Protein AF-A0A947JCH8-F1 (afdb_monomer)

Mean predicted aligned error: 10.78 Å

Secondary structure (DSSP, 8-state):
-HHHHHHHHHHHHHHHHHHHHHHHTTTTPPPHHHHHHHHT--HHHHHHHHHHHHHHHHHHHHTT--EEETTTEEEEEEEE--EEEEETTEEEEEEEEPPEEEEEEEE-HHHHHHTS---

Sequence (119 aa):
YELFQLRSKRSMIDSIDVQILDILQNDGRIQRNRIAEKVGVSKKQAEDMLDAFENITIEALKQGQEVTLTGFGTFSAKVRSARGGVNPQNPSERIQIPEVTVPKFKAGKALKDSLKNKE

Solvent-accessible surface area (backbone atoms only — not comparable to full-atom values): 6854 Å² total; per-residue (Å²): 111,69,69,56,54,50,50,54,52,47,55,54,49,53,54,52,51,51,58,50,50,58,40,64,77,46,82,70,57,87,54,38,58,61,49,7,65,76,73,74,48,54,51,65,56,29,42,55,51,50,55,49,51,53,49,55,49,52,53,38,33,74,72,66,35,70,50,73,45,88,50,47,25,34,41,34,50,42,80,41,74,59,44,80,47,57,36,91,92,42,76,88,43,79,39,80,44,71,64,44,76,39,84,44,78,45,79,22,67,52,52,56,52,75,68,51,82,79,126

pLDDT: mean 81.67, std 16.7, range [44.66, 97.06]

Foldseek 3Di:
DVVVVVVVVVVVVVVVVVVVVVCVVPVNDDQLVVVCVVVVHDSVVSVVVVVVVVVVCVVCQVVQHKDDDPLFWIKGKDKDAKDWDADPVGRVDIDIDHIDIDIDIDGGDNNVVVPDDDD

Structure (mmCIF, N/CA/C/O backbone):
data_AF-A0A947JCH8-F1
#
_entry.id   AF-A0A947JCH8-F1
#
loop_
_atom_site.group_PDB
_atom_site.id
_atom_site.type_symbol
_atom_site.label_atom_id
_atom_site.label_alt_id
_atom_site.label_comp_id
_atom_site.label_asym_id
_atom_site.label_entity_id
_atom_site.label_seq_id
_atom_site.pdbx_PDB_ins_code
_atom_site.Cartn_x
_atom_site.Cartn_y
_atom_site.Cartn_z
_atom_site.occupancy
_atom_site.B_iso_or_equiv
_atom_site.auth_seq_id
_atom_site.auth_comp_id
_atom_site.auth_asym_id
_atom_site.auth_atom_id
_atom_site.pdbx_PDB_model_num
ATOM 1 N N . TYR A 1 1 ? -9.481 28.983 37.876 1.00 52.44 1 TYR A N 1
ATOM 2 C CA . TYR A 1 1 ? -9.927 28.922 36.469 1.00 52.44 1 TYR A CA 1
ATOM 3 C C . TYR A 1 1 ? -8.7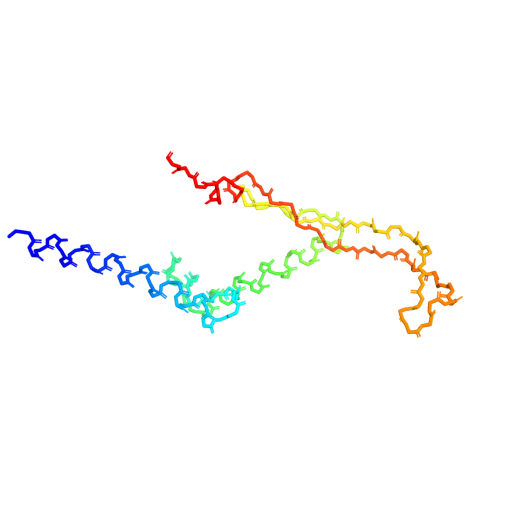71 28.668 35.504 1.00 52.44 1 TYR A C 1
ATOM 5 O O . TYR A 1 1 ? -8.853 27.708 34.748 1.00 52.44 1 TYR A O 1
ATOM 13 N N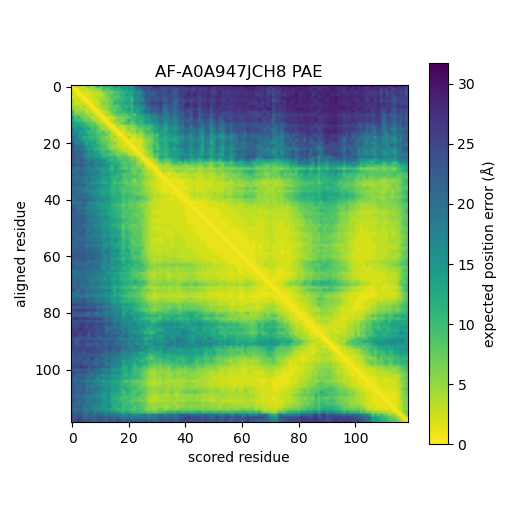 . GLU A 1 2 ? -7.665 29.416 35.564 1.00 45.38 2 GLU A N 1
ATOM 14 C CA . GLU A 1 2 ? -6.509 29.189 34.671 1.00 45.38 2 GLU A CA 1
ATOM 15 C C . GLU A 1 2 ? -5.868 27.795 34.803 1.00 45.38 2 GLU A C 1
ATOM 17 O O . GLU A 1 2 ? -5.568 27.158 33.798 1.00 45.38 2 GLU A O 1
ATOM 22 N N . LEU A 1 3 ? -5.759 27.253 36.022 1.00 44.66 3 LEU A N 1
ATOM 23 C CA . LEU A 1 3 ? -5.246 25.892 36.259 1.00 44.66 3 LEU A CA 1
ATOM 24 C C . LEU A 1 3 ? -6.125 24.775 35.658 1.00 44.66 3 LEU A C 1
ATOM 26 O O . LEU A 1 3 ? -5.614 23.714 35.303 1.00 44.66 3 LEU A O 1
ATOM 30 N N . PHE A 1 4 ? -7.433 25.007 35.501 1.00 52.50 4 PHE A N 1
ATOM 31 C CA . PHE A 1 4 ? -8.348 24.064 34.842 1.00 52.50 4 PHE A CA 1
ATOM 32 C C . PHE A 1 4 ? -8.164 24.094 33.318 1.00 52.50 4 PHE A C 1
ATOM 34 O O . PHE A 1 4 ? -8.113 23.045 32.679 1.00 52.50 4 PHE A O 1
ATOM 41 N N . GLN A 1 5 ? -7.948 25.285 32.751 1.00 51.31 5 GLN A N 1
ATOM 42 C CA . GLN A 1 5 ? -7.609 25.451 31.335 1.00 51.31 5 GLN A CA 1
ATOM 43 C C . GLN A 1 5 ? -6.223 24.874 31.000 1.00 51.31 5 GLN A C 1
ATOM 45 O O . GLN A 1 5 ? -6.048 24.268 29.946 1.00 51.31 5 GLN A O 1
ATOM 50 N N . LEU A 1 6 ? -5.255 24.979 31.919 1.00 48.00 6 LEU A N 1
ATOM 51 C CA . LEU A 1 6 ? -3.935 24.351 31.799 1.00 48.00 6 LEU A CA 1
ATOM 52 C C . LEU A 1 6 ? -4.002 22.820 31.885 1.00 48.00 6 LEU A C 1
ATOM 54 O O . LEU A 1 6 ? -3.326 22.157 31.107 1.00 48.00 6 LEU A O 1
ATOM 58 N N . ARG 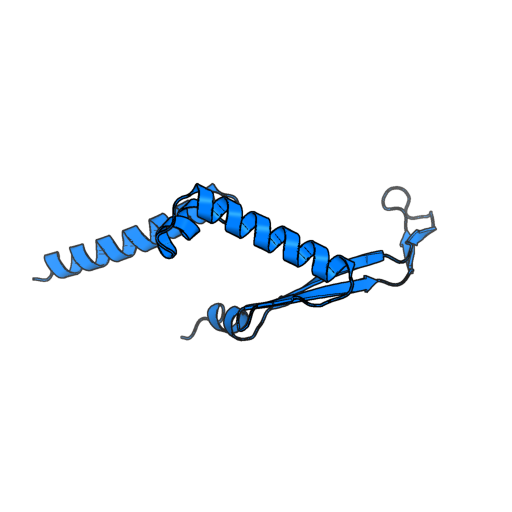A 1 7 ? -4.838 22.242 32.763 1.00 51.62 7 ARG A N 1
ATOM 59 C CA . ARG A 1 7 ? -5.078 20.784 32.796 1.00 51.62 7 ARG A CA 1
ATOM 60 C C . ARG A 1 7 ? -5.778 20.274 31.534 1.00 51.62 7 ARG A C 1
ATOM 62 O O . ARG A 1 7 ? -5.381 19.236 31.017 1.00 51.62 7 ARG A O 1
ATOM 69 N N . SER A 1 8 ? -6.762 21.014 31.020 1.00 49.44 8 SER A N 1
ATOM 70 C CA . SER A 1 8 ? -7.444 20.690 29.759 1.00 49.44 8 SER A CA 1
ATOM 71 C C . SER A 1 8 ? -6.464 20.699 28.577 1.00 49.44 8 SER A C 1
ATOM 73 O O . SER A 1 8 ? -6.343 19.696 27.871 1.00 49.44 8 SER A O 1
ATOM 75 N N . LYS A 1 9 ? -5.655 21.766 28.448 1.00 52.06 9 LYS A N 1
ATOM 76 C CA . LYS A 1 9 ? -4.582 21.863 27.444 1.00 52.06 9 LYS A CA 1
ATOM 77 C C . LYS A 1 9 ? -3.524 20.768 27.600 1.00 52.06 9 LYS A C 1
ATOM 79 O O . LYS A 1 9 ? -3.083 20.231 26.593 1.00 52.06 9 LYS A O 1
ATOM 84 N N . ARG A 1 10 ? -3.152 20.395 28.831 1.00 48.91 10 ARG A N 1
ATOM 85 C CA . ARG A 1 10 ? -2.166 19.333 29.094 1.00 48.91 10 ARG A CA 1
ATOM 86 C C . ARG A 1 10 ? -2.676 17.947 28.693 1.00 48.91 10 ARG A C 1
ATOM 88 O O . ARG A 1 10 ? -1.937 17.232 28.042 1.00 48.91 10 ARG A O 1
ATOM 95 N N . SER A 1 11 ? -3.956 17.630 28.922 1.00 54.09 11 SER A N 1
ATOM 96 C CA . SER A 1 11 ? -4.546 16.369 28.425 1.00 54.09 11 SER A CA 1
ATOM 97 C C . SER A 1 11 ? -4.609 16.291 26.893 1.00 54.09 11 SER A C 1
ATOM 99 O O . SER A 1 11 ? -4.477 15.217 26.310 1.00 54.09 11 SER A O 1
ATOM 101 N N . MET A 1 12 ? -4.774 17.441 26.231 1.00 52.72 12 MET A N 1
ATOM 102 C CA . MET A 1 12 ? -4.784 17.536 24.772 1.00 52.72 12 MET A CA 1
ATOM 103 C C . MET A 1 12 ? -3.373 17.374 24.183 1.00 52.72 12 MET A C 1
ATOM 105 O O . MET A 1 12 ? -3.218 16.751 23.138 1.00 52.72 12 MET A O 1
ATOM 109 N N . ILE A 1 13 ? -2.356 17.897 24.877 1.00 52.72 13 ILE A N 1
ATOM 110 C CA . ILE A 1 13 ? -0.935 17.741 24.534 1.00 52.72 13 ILE A CA 1
ATOM 111 C C . ILE A 1 13 ? -0.491 16.285 24.756 1.00 52.72 13 ILE A C 1
ATOM 113 O O . ILE A 1 13 ? 0.053 15.679 23.838 1.00 52.72 13 ILE A O 1
ATOM 117 N N . ASP A 1 14 ? -0.862 15.672 25.885 1.00 58.03 14 ASP A N 1
ATOM 118 C CA . ASP A 1 14 ? -0.559 14.264 26.178 1.00 58.03 14 ASP A CA 1
ATOM 119 C C . ASP A 1 14 ? -1.225 13.310 25.158 1.00 58.03 14 ASP A C 1
ATOM 121 O O . ASP A 1 14 ? -0.633 12.314 24.749 1.00 58.03 14 ASP A O 1
ATOM 125 N N . SER A 1 15 ? -2.434 13.622 24.669 1.00 56.94 15 SER A N 1
ATOM 126 C CA . SER A 1 15 ? -3.110 12.819 23.635 1.00 56.94 15 SER A CA 1
ATOM 127 C C . SER A 1 15 ? -2.421 12.873 22.267 1.00 56.94 15 SER A C 1
ATOM 129 O O . SER A 1 15 ? -2.509 11.899 21.515 1.00 56.94 15 SER A O 1
ATOM 131 N N . ILE A 1 16 ? -1.809 14.002 21.902 1.00 56.50 16 ILE A N 1
ATOM 132 C CA . ILE A 1 16 ? -1.080 14.143 20.634 1.00 56.50 16 ILE A CA 1
ATOM 133 C C . ILE A 1 16 ? 0.269 13.428 20.745 1.00 56.50 16 ILE A C 1
ATOM 135 O O . ILE A 1 16 ? 0.634 12.678 19.837 1.00 56.50 16 ILE A O 1
ATOM 139 N N . ASP A 1 17 ? 0.954 13.575 21.880 1.00 57.22 17 ASP A N 1
ATOM 140 C CA . ASP A 1 17 ? 2.245 12.937 22.131 1.00 57.22 17 ASP A CA 1
ATOM 141 C C . ASP A 1 17 ? 2.130 11.406 22.192 1.00 57.22 17 ASP A C 1
ATOM 143 O O . ASP A 1 17 ? 2.949 10.721 21.584 1.00 57.22 17 ASP A O 1
ATOM 147 N N . VAL A 1 18 ? 1.071 10.849 22.800 1.00 55.53 18 VAL A N 1
ATOM 148 C CA . VAL A 1 18 ? 0.809 9.393 22.794 1.00 55.53 18 VAL A CA 1
ATOM 149 C C . VAL A 1 18 ? 0.557 8.872 21.375 1.00 55.53 18 VAL A C 1
ATOM 151 O O . VAL A 1 18 ? 1.119 7.849 20.991 1.00 55.53 18 VAL A O 1
ATOM 154 N N . GLN A 1 19 ? -0.218 9.589 20.550 1.00 60.25 19 GLN A N 1
ATOM 155 C CA . GLN A 1 19 ? -0.465 9.175 19.161 1.00 60.25 19 GLN A CA 1
ATOM 156 C C . GLN A 1 19 ? 0.801 9.202 18.297 1.00 60.25 19 GLN A C 1
ATOM 158 O O . GLN A 1 19 ? 0.929 8.381 17.385 1.00 60.25 19 GLN A O 1
ATOM 163 N N . ILE A 1 20 ? 1.714 10.144 18.550 1.00 57.16 20 ILE A N 1
ATOM 164 C CA . ILE A 1 20 ? 2.999 10.242 17.849 1.00 57.16 20 ILE A CA 1
ATOM 165 C C . ILE A 1 20 ? 3.962 9.157 18.346 1.00 57.16 20 ILE A C 1
ATOM 167 O O . ILE A 1 20 ? 4.583 8.486 17.520 1.00 57.16 20 ILE A O 1
ATOM 171 N N . LEU A 1 21 ? 4.038 8.916 19.659 1.00 55.22 21 LEU A N 1
ATOM 172 C CA . LEU A 1 21 ? 4.825 7.826 20.248 1.00 55.22 21 LEU A CA 1
ATOM 173 C C 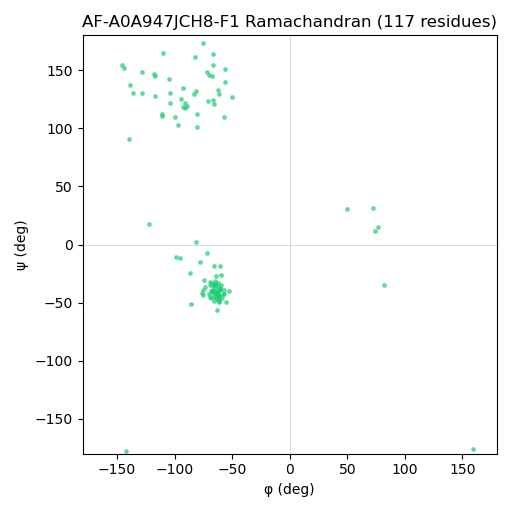. LEU A 1 21 ? 4.400 6.456 19.709 1.00 55.22 21 LEU A C 1
ATOM 175 O O . LEU A 1 21 ? 5.256 5.667 19.320 1.00 55.22 21 LEU A O 1
ATOM 179 N N . ASP A 1 22 ? 3.099 6.211 19.578 1.00 57.47 22 ASP A N 1
ATOM 180 C CA . ASP A 1 22 ? 2.547 4.991 18.987 1.00 57.47 22 ASP A CA 1
ATOM 181 C C . ASP A 1 22 ? 2.974 4.790 17.519 1.00 57.47 22 ASP A C 1
ATOM 183 O O . ASP A 1 22 ? 3.244 3.666 17.083 1.00 57.47 22 ASP A O 1
ATOM 187 N N . ILE A 1 23 ? 3.064 5.863 16.726 1.00 55.94 23 ILE A N 1
ATOM 188 C CA . ILE A 1 23 ? 3.535 5.795 15.330 1.00 55.94 23 ILE A CA 1
ATOM 189 C C . ILE A 1 23 ? 5.038 5.491 15.277 1.00 55.94 23 ILE A C 1
ATOM 191 O O . ILE A 1 23 ? 5.468 4.663 14.469 1.00 55.94 23 ILE A O 1
ATOM 195 N N . LEU A 1 24 ? 5.823 6.137 16.143 1.00 54.09 24 LEU A N 1
ATOM 196 C C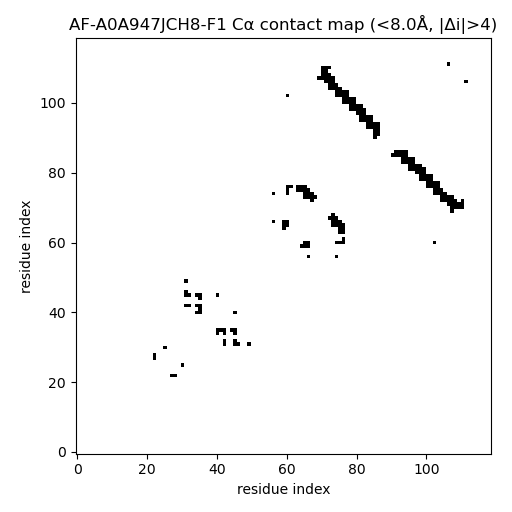A . LEU A 1 24 ? 7.277 5.981 16.205 1.00 54.09 24 LEU A CA 1
ATOM 197 C C . LEU A 1 24 ? 7.697 4.602 16.727 1.00 54.09 24 LEU A C 1
ATOM 199 O O . LEU A 1 24 ? 8.665 4.039 16.228 1.00 54.09 24 LEU A O 1
ATOM 203 N N . GLN A 1 25 ? 6.946 4.020 17.664 1.00 59.81 25 GLN A N 1
ATOM 204 C CA . GLN A 1 25 ? 7.212 2.682 18.204 1.00 59.81 25 GLN A CA 1
ATOM 205 C C . GLN A 1 25 ? 6.901 1.538 17.221 1.00 59.81 25 GLN A C 1
ATOM 207 O O . GLN A 1 25 ? 7.227 0.390 17.508 1.00 59.81 25 GLN A O 1
ATOM 212 N N . ASN A 1 26 ? 6.289 1.822 16.063 1.00 59.47 26 ASN A N 1
ATOM 213 C CA . ASN A 1 26 ? 5.854 0.803 15.097 1.00 59.47 26 ASN A CA 1
ATOM 214 C C . ASN A 1 26 ? 6.456 0.966 13.689 1.00 59.47 26 ASN A C 1
ATOM 216 O O . ASN A 1 26 ? 5.927 0.401 12.729 1.00 59.47 26 ASN A O 1
ATOM 220 N N . ASP A 1 27 ? 7.540 1.732 13.542 1.00 62.69 27 ASP A N 1
ATOM 221 C CA . ASP A 1 27 ? 8.216 2.035 12.265 1.00 62.69 27 ASP A CA 1
ATOM 222 C C . ASP A 1 27 ? 7.270 2.526 11.144 1.00 62.69 27 ASP A C 1
ATOM 224 O O . ASP A 1 27 ? 7.482 2.244 9.964 1.00 62.69 27 ASP A O 1
ATOM 228 N N . GLY A 1 28 ? 6.175 3.219 11.483 1.00 64.31 28 GLY A N 1
ATOM 229 C CA . GLY A 1 28 ? 5.199 3.691 10.488 1.00 64.31 28 GLY A CA 1
ATOM 230 C C . GLY A 1 28 ? 4.238 2.622 9.942 1.00 64.31 28 GLY A C 1
ATOM 231 O O . GLY A 1 28 ? 3.574 2.861 8.932 1.00 64.31 28 GLY A O 1
ATOM 232 N N . ARG A 1 29 ? 4.122 1.458 10.596 1.00 70.00 29 ARG A N 1
ATOM 233 C CA . ARG A 1 29 ? 3.105 0.442 10.271 1.00 70.00 29 ARG A CA 1
ATOM 234 C C . ARG A 1 29 ? 1.705 0.883 10.706 1.00 70.00 29 ARG A C 1
ATOM 236 O O . ARG A 1 29 ? 1.525 1.560 11.720 1.00 70.00 29 ARG A O 1
ATOM 243 N N . ILE A 1 30 ? 0.691 0.450 9.958 1.00 76.00 30 ILE A N 1
ATOM 244 C CA . ILE A 1 30 ? -0.713 0.626 10.344 1.00 76.00 30 ILE A CA 1
ATOM 245 C C . ILE A 1 30 ? -0.989 -0.224 11.590 1.00 76.00 30 ILE A C 1
ATOM 247 O O . ILE A 1 30 ? -0.791 -1.436 11.584 1.00 76.00 30 ILE A O 1
ATOM 251 N N . GLN A 1 31 ? -1.476 0.403 12.660 1.00 76.88 31 GLN A N 1
ATOM 252 C CA . GLN A 1 31 ? -1.865 -0.317 13.868 1.00 76.88 31 GLN A CA 1
ATOM 253 C C . GLN A 1 31 ? -3.330 -0.751 13.812 1.00 76.88 31 GLN A C 1
ATOM 255 O O . GLN A 1 31 ? -4.239 0.083 13.811 1.00 76.88 31 GLN A O 1
ATOM 260 N N . ARG A 1 32 ? -3.565 -2.063 13.877 1.00 81.06 32 ARG A N 1
ATOM 261 C CA . ARG A 1 32 ? -4.914 -2.653 13.934 1.00 81.06 32 ARG A CA 1
ATOM 262 C C . ARG A 1 32 ? -5.706 -2.184 15.157 1.00 81.06 32 ARG A C 1
ATOM 264 O O . ARG A 1 32 ? -6.898 -1.934 15.041 1.00 81.06 32 ARG A O 1
ATOM 271 N N . ASN A 1 33 ? -5.040 -1.969 16.296 1.00 81.06 33 ASN A N 1
ATOM 272 C CA . ASN A 1 33 ? -5.670 -1.414 17.501 1.00 81.06 33 ASN A CA 1
ATOM 273 C C . ASN A 1 33 ? -6.234 -0.008 17.259 1.00 81.06 33 ASN A C 1
ATOM 275 O O . ASN A 1 33 ? -7.370 0.263 17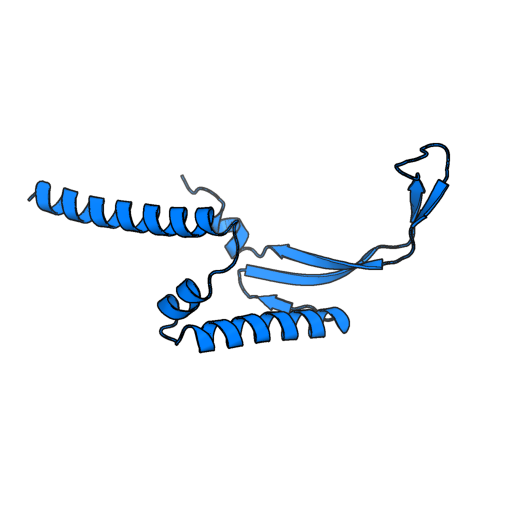.622 1.00 81.06 33 ASN A O 1
ATOM 279 N N . ARG A 1 34 ? -5.490 0.862 16.563 1.00 81.44 34 ARG A N 1
ATOM 280 C CA . ARG A 1 34 ? -5.961 2.219 16.247 1.00 81.44 34 ARG A CA 1
ATOM 281 C C . ARG A 1 34 ? -7.164 2.204 15.308 1.00 81.44 34 ARG A C 1
ATOM 283 O O . ARG A 1 34 ? -8.043 3.051 15.432 1.00 81.44 34 ARG A O 1
ATOM 290 N N . ILE A 1 35 ? -7.217 1.253 14.372 1.00 82.94 35 ILE A N 1
ATOM 291 C CA . ILE A 1 35 ? -8.399 1.046 13.521 1.00 82.94 35 ILE A CA 1
ATOM 292 C C . ILE A 1 35 ? -9.575 0.568 14.378 1.00 82.94 35 ILE A C 1
ATOM 294 O O . ILE A 1 35 ? -10.658 1.145 14.299 1.00 82.94 35 ILE A O 1
ATOM 298 N N . ALA A 1 36 ? -9.346 -0.437 15.224 1.00 85.88 36 ALA A N 1
ATOM 299 C CA . ALA A 1 36 ? -10.348 -0.998 16.122 1.00 85.88 36 ALA A CA 1
ATOM 300 C C . ALA A 1 36 ? -10.982 0.072 17.022 1.00 85.88 36 ALA A C 1
ATOM 302 O O . ALA A 1 36 ? -12.201 0.214 17.042 1.00 85.88 36 ALA A O 1
ATOM 303 N N . GLU A 1 37 ? -10.160 0.890 17.680 1.00 85.62 37 GLU A N 1
ATOM 304 C CA . GLU A 1 37 ? -10.603 1.985 18.547 1.00 85.62 37 GLU A CA 1
ATOM 305 C C . GLU A 1 37 ? -11.375 3.064 17.783 1.00 85.62 37 GLU A C 1
ATOM 307 O O . GLU A 1 37 ? -12.425 3.510 18.242 1.00 85.62 37 GLU A O 1
ATOM 312 N N . LYS A 1 38 ? -10.893 3.477 16.601 1.00 84.88 38 LYS A N 1
ATOM 313 C CA . LYS A 1 38 ? -11.553 4.534 15.819 1.00 84.88 38 LYS A CA 1
ATOM 314 C C . LYS A 1 38 ? -12.895 4.115 15.232 1.00 84.88 38 LYS A C 1
ATOM 316 O O . LYS A 1 38 ? -13.756 4.972 15.056 1.00 84.88 38 LYS A O 1
ATOM 321 N N . VAL A 1 39 ? -13.049 2.841 14.877 1.00 87.00 39 VAL A N 1
ATOM 322 C CA . VAL A 1 39 ? -14.264 2.318 14.230 1.00 87.00 39 VAL A CA 1
ATOM 323 C C . VAL A 1 39 ? -15.189 1.626 15.244 1.00 87.00 39 VAL A C 1
ATOM 325 O O . VAL A 1 39 ? -16.342 1.348 14.932 1.00 87.00 39 VAL A O 1
ATOM 328 N N . GLY A 1 40 ? -14.723 1.387 16.474 1.00 90.06 40 GLY A N 1
ATOM 329 C CA . GLY A 1 40 ? -15.495 0.714 17.521 1.00 90.06 40 GLY A CA 1
ATOM 330 C C . GLY A 1 40 ? -15.664 -0.788 17.276 1.00 90.06 40 GLY A C 1
ATOM 331 O O . GLY A 1 40 ? -16.690 -1.359 17.639 1.00 90.06 40 GLY A O 1
ATOM 332 N N . VAL A 1 41 ? -14.684 -1.428 16.634 1.00 92.62 41 VAL A N 1
ATOM 333 C CA . VAL A 1 41 ? -14.699 -2.866 16.315 1.00 92.62 41 VAL A CA 1
ATOM 334 C C . VAL A 1 41 ? -13.669 -3.619 17.149 1.00 92.62 41 VAL A C 1
ATOM 336 O O . VAL A 1 41 ? -12.776 -3.022 17.747 1.00 92.62 41 VAL A O 1
ATOM 339 N N . SER A 1 42 ? -13.763 -4.947 17.200 1.00 92.75 42 SER A N 1
ATOM 340 C CA . SER A 1 42 ? -12.721 -5.746 17.851 1.00 92.75 42 SER A CA 1
ATOM 341 C C . SER A 1 42 ? -11.399 -5.666 17.079 1.00 92.75 42 SER A C 1
ATOM 343 O O . SER A 1 42 ? -11.379 -5.494 15.858 1.00 92.75 42 SER A O 1
ATOM 345 N N . LYS A 1 43 ? -10.274 -5.874 17.775 1.00 88.00 43 LYS A N 1
ATOM 346 C CA . LYS A 1 43 ? -8.947 -5.959 17.141 1.00 88.00 43 LYS A CA 1
ATOM 347 C C . LYS A 1 43 ? -8.912 -6.985 16.004 1.00 88.00 43 LYS A C 1
ATOM 349 O O . LYS A 1 43 ? -8.316 -6.715 14.969 1.00 88.00 43 LYS A O 1
ATOM 354 N N . LYS A 1 44 ? -9.577 -8.129 16.198 1.00 90.81 44 LYS A N 1
ATOM 355 C CA . LYS A 1 44 ? -9.675 -9.189 15.191 1.00 90.81 44 LYS A CA 1
ATOM 356 C C . LYS A 1 44 ? -10.420 -8.715 13.944 1.00 90.81 44 LYS A C 1
ATOM 358 O O . LYS A 1 44 ? -9.933 -8.898 12.845 1.00 90.81 44 LYS A O 1
ATOM 363 N N . GLN A 1 45 ? -11.546 -8.025 14.108 1.00 91.25 45 GLN A N 1
ATOM 364 C CA . GLN A 1 45 ? -12.255 -7.452 12.960 1.00 91.25 45 GLN A CA 1
ATOM 365 C C . GLN A 1 45 ? -11.409 -6.401 12.232 1.00 91.25 45 GLN A C 1
ATOM 367 O O . GLN A 1 45 ? -11.404 -6.372 11.010 1.00 91.25 45 GLN A O 1
ATOM 372 N N . ALA A 1 46 ? -10.663 -5.563 12.957 1.00 90.19 46 ALA A N 1
ATOM 373 C CA . ALA A 1 46 ? -9.753 -4.603 12.334 1.00 90.19 46 ALA A CA 1
ATOM 374 C C . ALA A 1 46 ? -8.599 -5.279 11.566 1.00 90.19 46 ALA A C 1
ATOM 376 O O . ALA A 1 46 ? -8.162 -4.753 10.545 1.00 90.19 46 ALA A O 1
ATOM 377 N N . GLU A 1 47 ? -8.118 -6.429 12.047 1.00 89.00 47 GLU A N 1
ATOM 378 C CA . GLU A 1 47 ? -7.164 -7.292 11.343 1.00 89.00 47 GLU A CA 1
ATOM 379 C C . GLU A 1 47 ? -7.764 -7.834 10.048 1.00 89.00 47 GLU A C 1
ATOM 381 O O . GLU A 1 47 ? -7.247 -7.537 8.975 1.00 89.00 47 GLU A O 1
ATOM 386 N N . ASP A 1 48 ? -8.914 -8.502 10.150 1.00 93.06 48 ASP A N 1
ATOM 387 C CA . ASP A 1 48 ? -9.616 -9.099 9.014 1.00 93.06 48 ASP A CA 1
ATOM 388 C C . ASP A 1 48 ? -9.943 -8.045 7.934 1.00 93.06 48 ASP A C 1
ATOM 390 O O . ASP A 1 48 ? -9.813 -8.301 6.738 1.00 93.06 48 ASP A O 1
ATOM 394 N N . MET A 1 49 ? -10.333 -6.830 8.339 1.00 91.19 49 MET A N 1
ATOM 395 C CA . MET A 1 49 ? -10.620 -5.721 7.421 1.00 91.19 49 MET A CA 1
ATOM 396 C C . MET A 1 49 ? -9.375 -5.218 6.686 1.00 91.19 49 MET A C 1
ATOM 398 O O . MET A 1 49 ? -9.457 -4.908 5.496 1.00 91.19 49 MET A O 1
ATOM 402 N N . LEU A 1 50 ? -8.241 -5.102 7.384 1.00 90.62 50 LEU A N 1
ATOM 403 C CA . LEU A 1 50 ? -6.991 -4.652 6.775 1.00 90.62 50 LEU A CA 1
ATOM 404 C C . LEU A 1 50 ? -6.469 -5.698 5.787 1.00 90.62 50 LEU A C 1
ATOM 406 O O . LEU A 1 50 ? -6.154 -5.353 4.650 1.00 90.62 50 LEU A O 1
ATOM 410 N N . ASP A 1 51 ? -6.472 -6.967 6.189 1.00 91.75 51 ASP A N 1
ATOM 411 C CA . ASP A 1 51 ? -6.030 -8.078 5.349 1.00 91.75 51 ASP A CA 1
ATOM 412 C C . ASP A 1 51 ? -6.925 -8.209 4.101 1.00 91.75 51 ASP A C 1
ATOM 414 O O . ASP A 1 51 ? -6.437 -8.379 2.980 1.00 91.75 51 ASP A O 1
ATOM 418 N N . ALA A 1 52 ? -8.246 -8.050 4.252 1.00 94.88 52 ALA A N 1
ATOM 419 C CA . ALA A 1 52 ? -9.173 -8.027 3.122 1.00 94.88 52 ALA A CA 1
ATOM 420 C C . ALA A 1 52 ? -8.892 -6.857 2.164 1.00 94.88 52 ALA A C 1
ATOM 422 O O . ALA A 1 52 ? -8.874 -7.046 0.947 1.00 94.88 52 ALA A O 1
ATOM 423 N N . PHE A 1 53 ? -8.642 -5.655 2.691 1.00 93.31 53 PHE A N 1
ATOM 424 C CA . PHE A 1 53 ? -8.303 -4.485 1.880 1.00 93.31 53 PHE A CA 1
ATOM 425 C C . PHE A 1 53 ? -7.009 -4.688 1.074 1.00 93.31 53 PHE A C 1
ATOM 427 O O . PHE A 1 53 ? -6.966 -4.363 -0.119 1.00 93.31 53 PHE A O 1
ATOM 434 N N . GLU A 1 54 ? -5.967 -5.241 1.700 1.00 92.81 54 GLU A N 1
ATOM 435 C CA . GLU A 1 54 ? -4.699 -5.554 1.034 1.00 92.81 54 GLU A CA 1
ATOM 436 C C . GLU A 1 54 ? -4.904 -6.564 -0.100 1.00 92.81 54 GLU A C 1
ATOM 438 O O . GLU A 1 54 ? -4.470 -6.317 -1.229 1.00 92.81 54 GLU A O 1
ATOM 443 N N . ASN A 1 55 ? -5.634 -7.650 0.164 1.00 95.25 55 ASN A N 1
ATOM 444 C CA . ASN A 1 55 ? -5.919 -8.688 -0.827 1.00 95.25 55 ASN A CA 1
ATOM 445 C C . ASN A 1 55 ? -6.707 -8.148 -2.025 1.00 95.25 55 ASN A C 1
ATOM 447 O O . ASN A 1 55 ? -6.277 -8.332 -3.165 1.00 95.25 55 ASN A O 1
ATOM 451 N N . ILE A 1 56 ? -7.795 -7.408 -1.783 1.00 95.38 56 ILE A N 1
ATOM 452 C CA . ILE A 1 56 ? -8.597 -6.777 -2.845 1.00 95.38 56 ILE A CA 1
ATOM 453 C C . ILE A 1 56 ? -7.721 -5.856 -3.700 1.00 95.38 56 ILE A C 1
ATOM 455 O O . ILE A 1 56 ? -7.807 -5.864 -4.929 1.00 95.38 56 ILE A O 1
ATOM 459 N N . THR A 1 57 ? -6.842 -5.079 -3.063 1.00 94.69 57 THR A N 1
ATOM 460 C CA . THR A 1 57 ? -5.945 -4.170 -3.781 1.00 94.69 57 THR A CA 1
ATOM 461 C C . THR A 1 57 ? -4.952 -4.941 -4.646 1.00 94.69 57 THR A C 1
ATOM 463 O O . THR A 1 57 ? -4.766 -4.608 -5.815 1.00 94.69 57 THR A O 1
ATOM 466 N N . ILE A 1 58 ? -4.337 -5.996 -4.113 1.00 94.38 58 ILE A N 1
ATOM 467 C CA . ILE A 1 58 ? -3.396 -6.840 -4.857 1.00 94.38 58 ILE A CA 1
ATOM 468 C C . ILE A 1 58 ? -4.083 -7.499 -6.058 1.00 94.38 58 ILE A C 1
ATOM 470 O O . ILE A 1 58 ? -3.520 -7.500 -7.154 1.00 94.38 58 ILE A O 1
ATOM 474 N N . GLU A 1 59 ? -5.280 -8.051 -5.873 1.00 95.81 59 GLU A N 1
ATOM 475 C CA . GLU A 1 59 ? -6.038 -8.712 -6.938 1.00 95.81 59 GLU A CA 1
ATOM 476 C C . GLU A 1 59 ? -6.422 -7.743 -8.055 1.00 95.81 59 GLU A C 1
ATOM 478 O O . GLU A 1 59 ? -6.156 -8.030 -9.224 1.00 95.81 59 GLU A O 1
ATOM 483 N N . ALA A 1 60 ? -6.948 -6.567 -7.708 1.00 94.94 60 ALA A N 1
ATOM 484 C CA . ALA A 1 60 ? -7.280 -5.530 -8.679 1.00 94.94 60 ALA A CA 1
ATOM 485 C C . ALA A 1 60 ? -6.043 -5.097 -9.488 1.00 94.94 60 ALA A C 1
ATOM 487 O O . ALA A 1 60 ? -6.077 -5.055 -10.720 1.00 94.94 60 ALA A O 1
ATOM 488 N N . LEU A 1 61 ? -4.908 -4.854 -8.820 1.00 94.25 61 LEU A N 1
ATOM 489 C CA . LEU A 1 61 ? -3.668 -4.457 -9.494 1.00 94.25 61 LEU A CA 1
ATOM 490 C C . LEU A 1 61 ? -3.108 -5.559 -10.405 1.00 94.25 61 LEU A C 1
ATOM 492 O O . LEU A 1 61 ? -2.591 -5.255 -11.481 1.00 94.25 61 LEU A O 1
ATOM 496 N N . LYS A 1 62 ? -3.224 -6.835 -10.013 1.00 92.88 62 LYS A N 1
ATOM 497 C CA . LYS A 1 62 ? -2.841 -7.979 -10.861 1.00 92.88 62 LYS A CA 1
ATOM 498 C C . LYS A 1 62 ? -3.680 -8.055 -12.136 1.00 92.88 62 LYS A C 1
ATOM 500 O O . LYS A 1 62 ? -3.161 -8.458 -13.171 1.00 92.88 62 LYS A O 1
ATOM 505 N N . GLN A 1 63 ? -4.943 -7.641 -12.069 1.00 93.12 63 GLN A N 1
ATOM 506 C CA . GLN A 1 63 ? -5.848 -7.568 -13.219 1.00 93.12 63 GLN A CA 1
ATOM 507 C C . GLN A 1 63 ? -5.646 -6.298 -14.068 1.00 93.12 63 GLN A C 1
ATOM 509 O O . GLN A 1 63 ? -6.370 -6.084 -15.037 1.00 93.12 63 GLN A O 1
ATOM 514 N N . GLY A 1 64 ? -4.677 -5.443 -13.721 1.00 90.44 64 GLY A N 1
ATOM 515 C CA . GLY A 1 64 ? -4.439 -4.169 -14.405 1.00 90.44 64 GLY A CA 1
ATOM 516 C C . GLY A 1 64 ? -5.479 -3.093 -14.084 1.00 90.44 64 GLY A C 1
ATOM 517 O O . GLY A 1 64 ? -5.514 -2.062 -14.753 1.00 90.44 64 GLY A O 1
ATOM 518 N N . GLN A 1 65 ? -6.320 -3.317 -13.074 1.00 93.31 65 GLN A N 1
ATOM 519 C CA . GLN A 1 65 ? -7.298 -2.345 -12.604 1.00 93.31 65 GLN A CA 1
ATOM 520 C C . GLN A 1 65 ? -6.647 -1.338 -11.650 1.00 93.31 65 GLN A C 1
ATOM 522 O O . GLN A 1 65 ? -5.575 -1.572 -11.087 1.00 93.31 65 GLN A O 1
ATOM 527 N N . GLU A 1 66 ? -7.315 -0.205 -11.454 1.00 94.19 66 GLU A N 1
ATOM 528 C CA . GLU A 1 66 ? -6.913 0.807 -10.481 1.00 94.19 66 GLU A CA 1
ATOM 529 C C . GLU A 1 66 ? -7.822 0.762 -9.252 1.00 94.19 66 GLU A C 1
ATOM 531 O O . GLU A 1 66 ? -9.036 0.601 -9.364 1.00 94.19 66 GLU A O 1
ATOM 536 N N . VAL A 1 67 ? -7.239 0.973 -8.072 1.00 96.06 67 VAL A N 1
ATOM 537 C CA . VAL A 1 67 ? -7.981 1.086 -6.811 1.00 96.06 67 VAL A CA 1
ATOM 538 C C . VAL A 1 67 ? -7.891 2.520 -6.328 1.00 96.06 67 VAL A C 1
ATOM 540 O O . VAL A 1 67 ? -6.818 2.998 -5.957 1.00 96.06 67 VAL A O 1
ATOM 543 N N . THR A 1 68 ? -9.020 3.226 -6.339 1.00 95.00 68 THR A N 1
ATOM 544 C CA . THR A 1 68 ? -9.091 4.624 -5.905 1.00 95.00 68 THR A CA 1
ATOM 545 C C . THR A 1 68 ? -9.727 4.731 -4.528 1.00 95.00 68 THR A C 1
ATOM 547 O O . THR A 1 68 ? -10.877 4.356 -4.324 1.00 95.00 68 THR A O 1
ATOM 550 N N . LEU A 1 69 ? -8.981 5.318 -3.597 1.00 94.06 69 LEU A N 1
ATOM 551 C CA . LEU A 1 69 ? -9.465 5.761 -2.299 1.00 94.06 69 LEU A CA 1
ATOM 552 C C .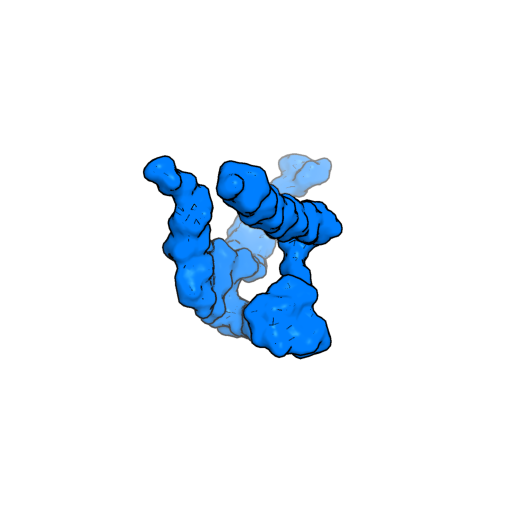 LEU A 1 69 ? -9.775 7.255 -2.388 1.00 94.06 69 LEU A C 1
ATOM 554 O O . LEU A 1 69 ? -8.865 8.091 -2.393 1.00 94.06 69 LEU A O 1
ATOM 558 N N . THR A 1 70 ? -11.061 7.597 -2.486 1.00 92.00 70 THR A N 1
ATOM 559 C CA . THR A 1 70 ? -11.526 8.980 -2.657 1.00 92.00 70 THR A CA 1
ATOM 560 C C . THR A 1 70 ? -10.897 9.911 -1.622 1.00 92.00 70 THR A C 1
ATOM 562 O O . THR A 1 70 ? -10.918 9.654 -0.422 1.00 92.00 70 THR A O 1
ATOM 565 N N . GLY A 1 71 ? -10.290 11.000 -2.096 1.00 88.12 71 GLY A N 1
ATOM 566 C CA . GLY A 1 71 ? -9.569 11.965 -1.262 1.00 88.12 71 GLY A CA 1
ATOM 567 C C . GLY A 1 71 ? -8.132 11.557 -0.909 1.00 88.12 71 GLY A C 1
ATOM 568 O O . GLY A 1 71 ? -7.256 12.424 -0.898 1.00 88.12 71 GLY A O 1
ATOM 569 N N . PHE A 1 72 ? -7.850 10.268 -0.710 1.00 93.06 72 PHE A N 1
ATOM 570 C CA . PHE A 1 72 ? -6.537 9.784 -0.277 1.00 93.06 72 PHE A CA 1
ATOM 571 C C . PHE A 1 72 ? -5.565 9.552 -1.439 1.00 93.06 72 PHE A C 1
ATOM 573 O O . PHE A 1 72 ? -4.456 10.087 -1.434 1.00 93.06 72 PHE A O 1
ATOM 580 N N . GLY A 1 73 ? -5.977 8.805 -2.466 1.00 95.62 73 GLY A N 1
ATOM 581 C CA . GLY A 1 73 ? -5.139 8.514 -3.627 1.00 95.62 73 GLY A CA 1
ATOM 582 C C . GLY A 1 73 ? -5.573 7.291 -4.424 1.00 95.62 73 GLY A C 1
ATOM 583 O O . GLY A 1 73 ? -6.590 6.672 -4.132 1.00 95.62 73 GLY A O 1
ATOM 584 N N . THR A 1 74 ? -4.778 6.950 -5.432 1.00 96.50 74 THR A N 1
ATOM 585 C CA . THR A 1 74 ? -5.055 5.848 -6.360 1.00 96.50 74 THR A CA 1
ATOM 586 C C . THR A 1 74 ? -3.854 4.919 -6.452 1.00 96.50 74 THR A C 1
ATOM 588 O O . THR A 1 74 ? -2.729 5.374 -6.678 1.00 96.50 74 THR A O 1
ATOM 591 N N . PHE A 1 75 ? -4.101 3.621 -6.312 1.00 97.06 75 PHE A N 1
ATOM 592 C CA . PHE A 1 75 ? -3.161 2.555 -6.623 1.00 97.06 75 PHE A CA 1
ATOM 593 C C . PHE A 1 75 ? -3.383 2.090 -8.059 1.00 97.06 75 PHE A C 1
ATOM 595 O O . PHE A 1 75 ? -4.515 1.895 -8.491 1.00 97.06 75 PHE A O 1
ATOM 602 N N . SER A 1 76 ? -2.293 1.916 -8.794 1.00 95.69 76 SER A N 1
ATOM 603 C CA . SER A 1 76 ? -2.300 1.506 -10.200 1.00 95.69 76 SER A CA 1
ATOM 604 C C . SER A 1 76 ? -1.116 0.589 -10.477 1.00 95.69 76 SER A C 1
ATOM 606 O O . SER A 1 76 ? -0.077 0.688 -9.816 1.00 95.69 76 SER A O 1
ATOM 608 N N . ALA A 1 77 ? -1.258 -0.295 -11.458 1.00 95.44 77 ALA A N 1
ATOM 609 C CA . ALA A 1 77 ? -0.158 -1.085 -11.985 1.00 95.44 77 ALA A CA 1
ATOM 610 C C . ALA A 1 77 ? 0.419 -0.361 -13.207 1.00 95.44 77 ALA A C 1
ATOM 612 O O . ALA A 1 77 ? -0.305 -0.015 -14.137 1.00 95.44 77 ALA A O 1
ATOM 613 N N . LYS A 1 78 ? 1.728 -0.096 -13.210 1.00 93.31 78 LYS A N 1
ATOM 614 C CA . LYS A 1 78 ? 2.414 0.544 -14.336 1.00 93.31 78 LYS A CA 1
ATOM 615 C C . LYS A 1 78 ? 3.446 -0.402 -14.927 1.00 93.31 78 LYS A C 1
ATOM 617 O O . LYS A 1 78 ? 4.346 -0.860 -14.224 1.00 93.31 78 LYS A O 1
ATOM 622 N N . VAL A 1 79 ? 3.372 -0.605 -16.236 1.00 92.00 79 VAL A N 1
ATOM 623 C CA . VAL A 1 79 ? 4.421 -1.293 -16.991 1.00 92.00 79 VAL A CA 1
ATOM 624 C C . VAL A 1 79 ? 5.653 -0.389 -17.080 1.00 92.00 79 VAL A C 1
ATOM 626 O O . VAL A 1 79 ? 5.576 0.767 -17.510 1.00 92.00 79 VAL A O 1
ATOM 629 N N . ARG A 1 80 ? 6.801 -0.892 -16.625 1.00 92.19 80 ARG A N 1
ATOM 630 C CA . ARG A 1 80 ? 8.116 -0.294 -16.871 1.00 92.19 80 ARG A CA 1
ATOM 631 C C . ARG A 1 80 ? 8.770 -1.064 -18.004 1.00 92.19 80 ARG A C 1
ATOM 633 O O . ARG A 1 80 ? 9.180 -2.202 -17.794 1.00 92.19 80 ARG A O 1
ATOM 640 N N . SER A 1 81 ? 8.881 -0.418 -19.161 1.00 92.00 81 SER A N 1
ATOM 641 C CA . SER A 1 81 ? 9.480 -1.001 -20.359 1.00 92.00 81 SER A CA 1
ATOM 642 C C . SER A 1 81 ? 10.905 -1.489 -20.111 1.00 92.00 81 SER A C 1
ATOM 644 O O . SER A 1 81 ? 11.639 -0.941 -19.272 1.00 92.00 81 SER A O 1
ATOM 646 N N . ALA A 1 82 ? 11.283 -2.510 -20.877 1.00 92.88 82 ALA A N 1
ATOM 647 C CA . ALA A 1 82 ? 12.633 -3.037 -20.872 1.00 92.88 82 ALA A CA 1
ATOM 648 C C . ALA A 1 82 ? 13.644 -1.929 -21.200 1.00 92.88 82 ALA A C 1
ATOM 650 O O . ALA A 1 82 ? 13.410 -1.080 -22.063 1.00 92.88 82 ALA A O 1
ATOM 651 N N . ARG A 1 83 ? 14.776 -1.927 -20.500 1.00 94.00 83 ARG A N 1
ATOM 652 C CA . ARG A 1 83 ? 15.836 -0.930 -20.692 1.00 94.00 83 ARG A CA 1
ATOM 653 C C . ARG A 1 83 ? 17.208 -1.543 -20.467 1.00 94.00 83 ARG A C 1
ATOM 655 O O . ARG A 1 83 ? 17.343 -2.494 -19.701 1.00 94.00 83 ARG A O 1
ATOM 662 N N . GLY A 1 84 ? 18.225 -0.957 -21.087 1.00 93.38 84 GLY A N 1
ATOM 663 C CA . GLY A 1 84 ? 19.613 -1.273 -20.763 1.00 93.38 84 GLY A CA 1
ATOM 664 C C . GLY A 1 84 ? 19.994 -0.736 -19.381 1.00 93.38 84 GLY A C 1
ATOM 665 O O . GLY A 1 84 ? 19.525 0.325 -18.962 1.00 93.38 84 GLY A O 1
ATOM 666 N N . GLY A 1 85 ? 20.849 -1.471 -18.681 1.00 91.06 85 GLY A N 1
ATOM 667 C CA . GLY A 1 85 ? 21.467 -1.078 -17.422 1.00 91.06 85 GLY A CA 1
ATOM 668 C C . GLY A 1 85 ? 22.918 -1.547 -17.346 1.00 91.06 85 GLY A C 1
ATOM 669 O O . GLY A 1 85 ? 23.447 -2.146 -18.284 1.00 91.06 85 GLY A O 1
ATOM 670 N N . VAL A 1 86 ? 23.554 -1.274 -16.212 1.00 93.81 86 VAL A N 1
ATOM 671 C CA . VAL A 1 86 ? 24.898 -1.761 -15.881 1.00 93.81 86 VAL A CA 1
ATOM 672 C C . VAL A 1 86 ? 24.818 -2.651 -14.654 1.00 93.81 86 VAL A C 1
ATOM 674 O O . VAL A 1 86 ? 23.997 -2.401 -13.767 1.00 93.81 86 VAL A O 1
ATOM 677 N N . ASN A 1 87 ? 25.645 -3.692 -14.609 1.00 90.44 87 ASN A N 1
ATOM 678 C CA . ASN A 1 87 ? 25.772 -4.513 -13.414 1.00 90.44 87 ASN A CA 1
ATOM 679 C C . ASN A 1 87 ? 26.384 -3.653 -12.284 1.00 90.44 87 ASN A C 1
ATOM 681 O O . ASN A 1 87 ? 27.502 -3.160 -12.447 1.00 90.44 87 ASN A O 1
ATOM 685 N N . PRO A 1 88 ? 25.706 -3.466 -11.133 1.00 89.94 88 PRO A N 1
ATOM 686 C CA . PRO A 1 88 ? 26.249 -2.671 -10.029 1.00 89.94 88 PRO A CA 1
ATOM 687 C C . PRO A 1 88 ? 27.582 -3.204 -9.487 1.00 89.94 88 PRO A C 1
ATOM 689 O O . PRO A 1 88 ? 28.363 -2.436 -8.936 1.00 89.94 88 PRO A O 1
ATOM 692 N N . GLN A 1 89 ? 27.841 -4.507 -9.638 1.00 92.6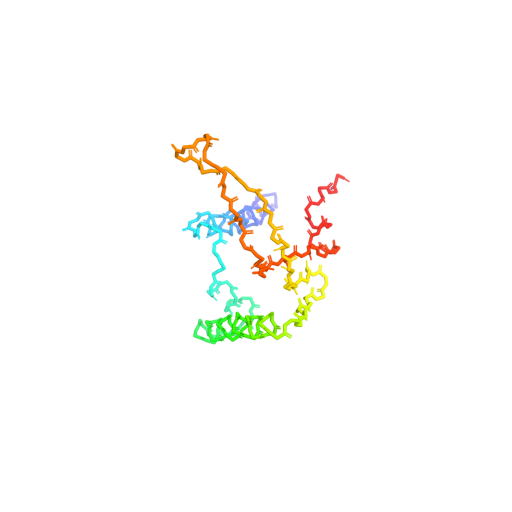2 89 GLN A N 1
ATOM 693 C CA . GLN A 1 89 ? 29.084 -5.153 -9.207 1.00 92.62 89 GLN A CA 1
ATOM 694 C C . GLN A 1 89 ? 30.192 -5.077 -10.268 1.00 92.62 89 GLN A C 1
ATOM 696 O O . GLN A 1 89 ? 31.368 -5.127 -9.920 1.00 92.62 89 GLN A O 1
ATOM 701 N N . ASN A 1 90 ? 29.835 -4.930 -11.549 1.00 91.56 90 ASN A N 1
ATOM 702 C CA . ASN A 1 90 ? 30.780 -4.784 -12.655 1.00 91.56 90 ASN A CA 1
ATOM 703 C C . ASN A 1 90 ? 30.274 -3.730 -13.658 1.00 91.56 90 ASN A C 1
ATOM 705 O O . ASN A 1 90 ? 29.567 -4.065 -14.610 1.00 91.56 90 ASN A O 1
ATOM 709 N N . PRO A 1 91 ? 30.643 -2.451 -13.480 1.00 86.50 91 PRO A N 1
ATOM 710 C CA . PRO A 1 91 ? 30.126 -1.352 -14.298 1.00 86.50 91 PRO A CA 1
ATOM 711 C C . PRO A 1 91 ? 30.420 -1.464 -15.803 1.00 86.50 91 PRO A C 1
ATOM 713 O O . PRO A 1 91 ? 29.754 -0.809 -16.604 1.00 86.50 91 PRO A O 1
ATOM 716 N N . SER A 1 92 ? 31.402 -2.283 -16.196 1.00 92.06 92 SER A N 1
ATOM 717 C CA . SER A 1 92 ? 31.754 -2.542 -17.600 1.00 92.06 92 SER A CA 1
ATOM 718 C C . SER A 1 92 ? 30.800 -3.523 -18.289 1.00 92.06 92 SER A C 1
ATOM 720 O O . SER A 1 92 ? 30.785 -3.620 -19.516 1.00 92.06 92 SER A O 1
ATOM 722 N N . GLU A 1 93 ? 29.996 -4.255 -17.519 1.00 93.88 93 GLU A N 1
ATOM 723 C CA . GLU A 1 93 ? 29.051 -5.241 -18.024 1.00 93.88 93 GLU A CA 1
ATOM 724 C C . GLU A 1 93 ? 27.672 -4.604 -18.246 1.00 93.88 93 GLU A C 1
ATOM 726 O O . GLU A 1 93 ? 27.016 -4.120 -17.316 1.00 93.88 93 GLU A O 1
ATOM 731 N N . ARG A 1 94 ? 27.213 -4.611 -19.505 1.00 92.12 94 ARG A N 1
ATOM 732 C CA . ARG A 1 94 ? 25.866 -4.159 -19.871 1.00 92.12 94 ARG A CA 1
ATOM 733 C C . ARG A 1 94 ? 24.864 -5.286 -19.658 1.00 92.12 94 ARG A C 1
ATOM 735 O O . ARG A 1 94 ? 25.042 -6.376 -20.190 1.00 92.12 94 ARG A O 1
ATOM 742 N N . ILE A 1 95 ? 23.779 -4.984 -18.954 1.00 92.50 95 ILE A N 1
ATOM 743 C CA . ILE A 1 95 ? 22.682 -5.922 -18.702 1.00 92.50 95 ILE A CA 1
ATOM 744 C C . ILE A 1 95 ? 21.379 -5.404 -19.306 1.00 92.50 95 ILE A C 1
ATOM 746 O O . ILE A 1 95 ? 21.120 -4.199 -19.332 1.00 92.50 95 ILE A O 1
ATOM 750 N N . GLN A 1 96 ? 20.533 -6.320 -19.770 1.00 91.62 96 GLN A N 1
ATOM 751 C CA . GLN A 1 96 ? 19.168 -5.999 -20.169 1.00 91.62 96 GLN A CA 1
ATOM 752 C C . GLN A 1 96 ? 18.247 -6.170 -18.961 1.00 91.62 96 GLN A C 1
ATOM 754 O O . GLN A 1 96 ? 18.151 -7.255 -18.391 1.00 91.62 96 GLN A O 1
ATOM 759 N N . ILE A 1 97 ? 17.549 -5.105 -18.574 1.00 91.19 97 ILE A N 1
ATOM 760 C CA . ILE A 1 97 ? 16.514 -5.163 -17.543 1.00 91.19 97 ILE A CA 1
ATOM 761 C C . ILE A 1 97 ? 15.192 -5.452 -18.263 1.00 91.19 97 ILE A C 1
ATOM 763 O 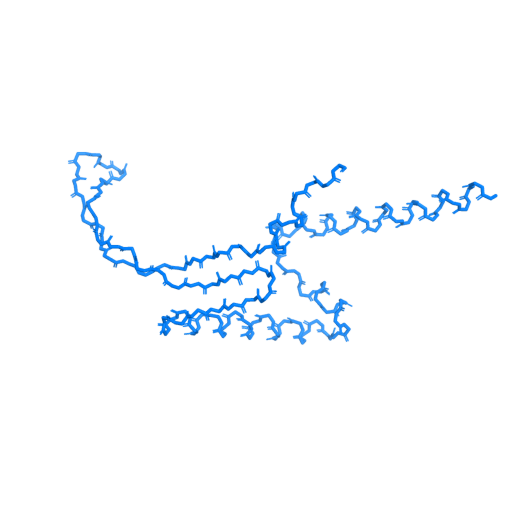O . ILE A 1 97 ? 14.793 -4.637 -19.105 1.00 91.19 97 ILE A O 1
ATOM 767 N N . PRO A 1 98 ? 14.525 -6.588 -17.983 1.00 92.25 98 PRO A N 1
ATOM 768 C CA . PRO A 1 98 ? 13.293 -6.955 -18.665 1.00 92.25 98 PRO A CA 1
ATOM 769 C C . PRO A 1 98 ? 12.156 -5.988 -18.326 1.00 92.25 98 PRO A C 1
ATOM 771 O O . PRO A 1 98 ? 12.217 -5.221 -17.359 1.00 92.25 98 PRO A O 1
ATOM 774 N N . GLU A 1 99 ? 11.106 -6.038 -19.140 1.00 94.00 99 GLU A N 1
ATOM 775 C CA . GLU A 1 99 ? 9.863 -5.345 -18.836 1.00 94.00 99 GLU A CA 1
ATOM 776 C C . GLU A 1 99 ? 9.253 -5.908 -17.549 1.00 94.00 99 GLU A C 1
ATOM 778 O O . GLU A 1 99 ? 9.175 -7.121 -17.361 1.00 94.00 99 GLU A O 1
ATOM 783 N N . VAL A 1 100 ? 8.841 -5.015 -16.649 1.00 94.12 100 VAL A N 1
ATOM 784 C CA . VAL A 1 100 ? 8.232 -5.397 -15.372 1.00 94.12 100 VAL A CA 1
ATOM 785 C C . VAL A 1 100 ? 7.060 -4.492 -15.035 1.00 94.12 100 VAL A C 1
ATOM 787 O O . VAL A 1 100 ? 7.149 -3.264 -15.128 1.00 94.12 100 VAL A O 1
ATOM 790 N N . THR A 1 101 ? 5.976 -5.089 -14.558 1.00 92.06 101 THR A N 1
ATOM 791 C CA . THR A 1 101 ? 4.857 -4.355 -13.965 1.00 92.06 101 THR A CA 1
ATOM 792 C C . THR A 1 101 ? 5.189 -4.004 -12.522 1.00 92.06 101 THR A C 1
ATOM 794 O O . THR A 1 101 ? 5.649 -4.851 -11.759 1.00 92.06 101 THR A O 1
ATOM 797 N N . VAL A 1 102 ? 4.969 -2.748 -12.137 1.00 92.81 102 VAL A N 1
ATOM 798 C CA . VAL A 1 102 ? 5.170 -2.286 -10.760 1.00 92.81 102 VAL A CA 1
ATOM 799 C C . VAL A 1 102 ? 3.961 -1.561 -10.203 1.00 92.81 102 VAL A C 1
ATOM 801 O O . VAL A 1 102 ? 3.274 -0.861 -10.953 1.00 92.81 102 VAL A O 1
ATOM 804 N N . PRO A 1 103 ? 3.728 -1.659 -8.885 1.00 93.81 103 PRO A N 1
ATOM 805 C CA . PRO A 1 103 ? 2.727 -0.842 -8.230 1.00 93.81 103 PRO A CA 1
ATOM 806 C C . PRO A 1 103 ? 3.154 0.627 -8.246 1.00 93.81 103 PRO A C 1
ATOM 808 O O . PRO A 1 103 ? 4.331 0.976 -8.114 1.00 93.81 103 PRO A O 1
ATOM 811 N N . LYS A 1 104 ? 2.170 1.505 -8.383 1.00 95.00 104 LYS A N 1
ATOM 812 C CA . LYS A 1 104 ? 2.323 2.948 -8.276 1.00 95.00 104 LYS A CA 1
ATOM 813 C C . LYS A 1 104 ? 1.176 3.505 -7.451 1.00 95.00 104 LYS A C 1
ATOM 815 O O . LYS A 1 104 ? 0.013 3.263 -7.762 1.00 95.00 104 LYS A O 1
ATOM 820 N N . PHE A 1 105 ? 1.513 4.322 -6.460 1.00 96.19 105 PHE A N 1
ATOM 821 C CA . PHE A 1 105 ? 0.545 5.112 -5.712 1.00 96.19 105 PHE A CA 1
ATOM 822 C C . PHE A 1 105 ? 0.597 6.577 -6.155 1.00 96.19 105 PHE A C 1
ATOM 824 O O . PHE A 1 105 ? 1.667 7.186 -6.238 1.00 96.19 105 PHE A O 1
ATOM 831 N N . LYS A 1 106 ? -0.567 7.155 -6.449 1.00 95.38 106 LYS A N 1
ATOM 832 C CA . LYS A 1 106 ? -0.742 8.579 -6.731 1.00 95.38 106 LYS A CA 1
ATOM 833 C C . LYS A 1 106 ? -1.519 9.211 -5.583 1.00 95.38 106 LYS A C 1
ATOM 835 O O . LYS A 1 106 ? -2.719 8.992 -5.460 1.00 95.38 106 LYS A O 1
ATOM 840 N N . ALA A 1 107 ? -0.846 10.046 -4.793 1.00 95.62 107 ALA A N 1
ATOM 841 C CA . ALA A 1 107 ? -1.483 10.791 -3.711 1.00 95.62 107 ALA A CA 1
ATOM 842 C C . ALA A 1 107 ? -2.575 11.739 -4.243 1.00 95.62 107 ALA A C 1
ATOM 844 O O . ALA A 1 107 ? -2.346 12.536 -5.169 1.00 95.62 107 ALA A O 1
ATOM 845 N N . GLY A 1 108 ? -3.750 11.639 -3.629 1.00 94.12 108 GLY A N 1
ATOM 846 C CA . GLY A 1 108 ? -4.927 12.457 -3.879 1.00 94.12 108 GLY A CA 1
ATOM 847 C C . GLY A 1 108 ? -4.801 13.859 -3.288 1.00 94.12 108 GLY A C 1
ATOM 848 O O . GLY A 1 108 ? -3.834 14.196 -2.603 1.00 94.12 108 GLY A O 1
ATOM 849 N N . LYS A 1 109 ? -5.786 14.709 -3.589 1.00 91.44 109 LYS A N 1
ATOM 850 C CA . LYS A 1 109 ? -5.784 16.111 -3.155 1.00 91.44 109 LYS A CA 1
ATOM 851 C C . LYS A 1 109 ? -5.846 16.239 -1.632 1.00 91.44 109 LYS A C 1
ATOM 853 O O . LYS A 1 109 ? -5.066 17.008 -1.084 1.00 91.44 109 LYS A O 1
ATOM 858 N N . ALA A 1 110 ? -6.717 15.480 -0.962 1.00 89.81 110 ALA A N 1
ATOM 859 C CA . ALA A 1 110 ? -6.899 15.620 0.482 1.00 89.81 110 ALA A CA 1
ATOM 860 C C . ALA A 1 110 ? -5.622 15.242 1.245 1.00 89.81 110 ALA A C 1
ATOM 862 O O . ALA A 1 110 ? -5.211 15.993 2.120 1.00 89.81 110 ALA A O 1
ATOM 863 N N . LEU A 1 111 ? -4.943 14.160 0.837 1.00 89.31 111 LEU A N 1
ATOM 864 C CA . LEU A 1 111 ? -3.654 13.767 1.421 1.00 89.31 111 LEU A CA 1
ATOM 865 C C . LEU A 1 111 ? -2.558 14.820 1.196 1.00 89.31 111 LEU A C 1
ATOM 867 O O . LEU A 1 111 ? -1.765 15.103 2.086 1.00 89.31 111 LEU A O 1
ATOM 871 N N . LYS A 1 112 ? -2.492 15.422 0.005 1.00 90.88 112 LYS A N 1
ATOM 872 C CA . LYS A 1 112 ? -1.514 16.487 -0.269 1.00 90.88 112 LYS A CA 1
ATOM 873 C C . LYS A 1 112 ? -1.804 17.751 0.530 1.00 90.88 112 LYS A C 1
ATOM 875 O O . LYS A 1 112 ? -0.874 18.400 0.993 1.00 90.88 112 LYS A O 1
ATOM 880 N N . ASP A 1 113 ? -3.073 18.117 0.657 1.00 91.25 113 ASP A N 1
ATOM 881 C CA . ASP A 1 113 ? -3.474 19.334 1.353 1.00 91.25 113 ASP A CA 1
ATOM 882 C C . ASP A 1 113 ? -3.357 19.197 2.872 1.00 91.25 113 ASP A C 1
ATOM 884 O O . ASP A 1 113 ? -3.020 20.181 3.518 1.00 91.25 113 ASP A O 1
ATOM 888 N N . SER A 1 114 ? -3.538 17.999 3.441 1.00 87.44 114 SER A N 1
ATOM 889 C CA . SER A 1 114 ? -3.315 17.764 4.876 1.00 87.44 114 SER A CA 1
ATOM 890 C C . SER A 1 114 ? -1.854 17.927 5.302 1.00 87.44 114 SER A C 1
ATOM 892 O O . SER A 1 114 ? -1.588 18.074 6.488 1.00 87.44 114 SER A O 1
ATOM 894 N N . LEU A 1 115 ? -0.910 17.876 4.355 1.00 87.19 115 LEU A N 1
ATOM 895 C CA . LEU A 1 115 ? 0.525 18.052 4.605 1.00 87.19 115 LEU A CA 1
ATOM 896 C C . LEU A 1 115 ? 1.008 19.488 4.375 1.00 87.19 115 LEU A C 1
ATOM 898 O O . LEU A 1 115 ? 2.144 19.815 4.709 1.00 87.19 115 LEU A O 1
ATOM 902 N N . LYS A 1 116 ? 0.182 20.347 3.773 1.00 87.62 116 LYS A N 1
ATOM 903 C CA . LYS A 1 116 ? 0.520 21.760 3.624 1.00 87.62 116 LYS A CA 1
ATOM 904 C C . LYS A 1 116 ? 0.200 22.447 4.944 1.00 87.62 116 LYS A C 1
ATOM 906 O O . LYS A 1 116 ? -0.971 22.571 5.295 1.00 87.62 116 LYS A O 1
ATOM 911 N N . ASN A 1 117 ? 1.234 22.897 5.649 1.00 66.81 117 ASN A N 1
ATOM 912 C CA . ASN A 1 117 ? 1.072 23.791 6.789 1.00 66.81 117 ASN A CA 1
ATOM 913 C C . ASN A 1 117 ? 0.318 25.034 6.298 1.00 66.81 117 ASN A C 1
ATOM 915 O O . ASN A 1 117 ? 0.839 25.799 5.487 1.00 66.81 117 ASN A O 1
ATOM 919 N N . LYS A 1 118 ? -0.941 25.183 6.715 1.00 57.72 118 LYS A N 1
ATOM 920 C CA . LYS A 1 118 ? -1.638 26.463 6.626 1.00 57.72 118 LYS A CA 1
ATOM 921 C C . LYS A 1 118 ? -1.154 27.279 7.816 1.00 57.72 118 LYS A C 1
ATOM 923 O O . LYS A 1 118 ? -1.564 26.990 8.938 1.00 57.72 118 LYS A O 1
ATOM 928 N N . GLU A 1 119 ? -0.224 28.190 7.556 1.00 45.94 119 GLU A N 1
ATOM 929 C CA . GLU A 1 119 ? -0.031 29.368 8.408 1.00 45.94 119 GLU A CA 1
ATOM 930 C C . GLU A 1 119 ? -1.303 30.227 8.411 1.00 45.94 119 GLU A C 1
ATOM 932 O O . GLU A 1 119 ? -1.991 30.270 7.359 1.00 45.94 119 GLU A O 1
#

Nearest PDB structures (foldseek):
  4qju-assembly1_B  TM=9.366E-01  e=1.796E-09  Staphylococcus aureus subsp. aureus Mu50
  5lvt-assembly2_B  TM=9.127E-01  e=5.513E-09  Lactococcus lactis subsp. lactis Il1403
  3rhi-assembly1_A  TM=8.074E-01  e=2.617E-08  Bacillus anthracis str. Sterne
  3rhi-assembly2_D  TM=9.384E-01  e=2.980E-06  Bacillus anthracis str. Sterne
  2np2-assembly1_B  TM=7.476E-01  e=2.056E-05  Borreliella burgdorferi

Radius of gyration: 21.95 Å; Cα contacts (8 Å, |Δi|>4): 118; chains: 1; bounding box: 47×39×57 Å